Protein AF-A0A7R9FCY6-F1 (afdb_monomer_lite)

InterPro domains:
  IPR052192 Ionotropic receptor [PTHR42643] (62-164)

Foldseek 3Di:
DPPDDDVVVVVVVVVDDDDDPPDQPLVVLVVVPDDDDFDWDDLPQTFTPVPPSYDLVSLLPDADDPDHPDDDDDDDDDDPPDPCPVVVVVVVVVCVVVSVSSVVVVVCCVVPNDPSRSSNCVVVVCVVPPPPPPPDDCVVCVVVVVVVVVVVVVVVVVVVVVVVVVVVVVVVVVVD

pLDDT: mean 78.03, std 14.12, range [41.66, 97.44]

Sequence (176 aa):
STPPQNPWHVRFSERFLLETPEDPRSRRVTRGDYAVAGKLFDAGIPYFLESETLSPKVLAGFRIMKECSGTYYTALGLRRLSPLTGPVNRALYRLIESGLIRHWSDDVIMRRGSKAALGLIEEKDTWQDSKDPEKLTLGHLEGSFLLLSIGLVVSALAFVFEACKRCCHLLSSRSI

Structure (mmCIF, N/CA/C/O backbone):
data_AF-A0A7R9FCY6-F1
#
_entry.id   AF-A0A7R9FCY6-F1
#
loop_
_atom_site.group_PDB
_atom_site.id
_atom_site.type_symbol
_atom_site.label_atom_id
_atom_site.label_alt_id
_atom_site.label_comp_id
_atom_site.label_asym_id
_atom_site.label_entity_id
_atom_site.label_seq_id
_atom_site.pdbx_PDB_ins_code
_atom_site.C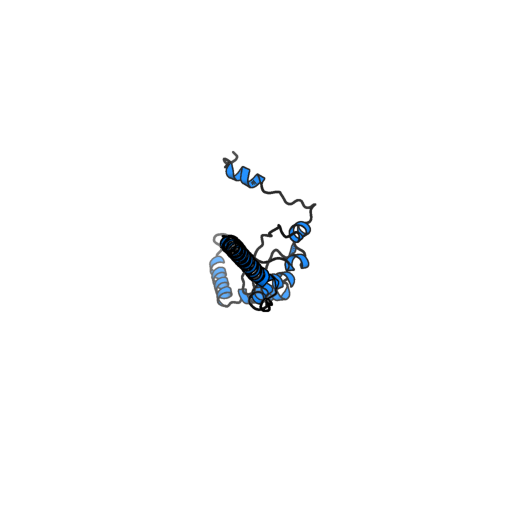artn_x
_atom_site.Cartn_y
_atom_site.Cartn_z
_atom_site.occupancy
_atom_site.B_iso_or_equiv
_atom_site.auth_seq_id
_atom_site.auth_comp_id
_atom_site.auth_asym_id
_atom_site.auth_atom_id
_atom_site.pdbx_PDB_model_num
ATOM 1 N N . SER A 1 1 ? 14.642 3.852 38.279 1.00 43.19 1 SER A N 1
ATOM 2 C CA . SER A 1 1 ? 15.648 3.062 37.545 1.00 43.19 1 SER A CA 1
ATOM 3 C C . SER A 1 1 ? 15.224 3.004 36.092 1.00 43.19 1 SER A C 1
ATOM 5 O O . SER A 1 1 ? 14.167 2.462 35.795 1.00 43.19 1 SER A O 1
ATOM 7 N N . THR A 1 2 ? 15.968 3.634 35.187 1.00 58.28 2 THR A N 1
ATOM 8 C CA . THR A 1 2 ? 15.770 3.420 33.748 1.00 58.28 2 THR A CA 1
ATOM 9 C C . THR A 1 2 ? 16.206 1.989 33.410 1.00 58.28 2 THR A C 1
ATOM 11 O O . THR A 1 2 ? 17.234 1.542 33.923 1.00 58.28 2 THR A O 1
ATOM 14 N N . PRO A 1 3 ? 15.421 1.226 32.629 1.00 62.12 3 PRO A N 1
ATOM 15 C CA . PRO A 1 3 ? 15.816 -0.119 32.229 1.00 62.12 3 PRO A CA 1
ATOM 16 C C . PRO A 1 3 ? 17.110 -0.061 31.398 1.00 62.12 3 PRO A C 1
ATOM 18 O O . PRO A 1 3 ? 17.337 0.938 30.709 1.00 62.12 3 PRO A O 1
ATOM 21 N N . PRO A 1 4 ? 17.966 -1.098 31.451 1.00 58.84 4 PRO A N 1
ATOM 22 C CA . PRO A 1 4 ? 19.209 -1.131 30.687 1.00 58.84 4 PRO A CA 1
ATOM 23 C C . PRO A 1 4 ? 18.906 -0.995 29.189 1.00 58.84 4 PRO A C 1
ATOM 25 O O . PRO A 1 4 ? 18.250 -1.849 28.590 1.00 58.84 4 PRO A O 1
ATOM 28 N N . GLN A 1 5 ? 19.353 0.111 28.591 1.00 73.19 5 GLN A N 1
ATOM 29 C CA . GLN A 1 5 ? 19.181 0.388 27.169 1.00 73.19 5 GLN A CA 1
ATOM 30 C C . GLN A 1 5 ? 20.188 -0.438 26.371 1.00 73.19 5 GLN A C 1
ATOM 32 O O . GLN A 1 5 ? 21.399 -0.289 26.518 1.00 73.19 5 GLN A O 1
ATOM 37 N N . ASN A 1 6 ? 19.681 -1.327 25.522 1.00 82.94 6 ASN A N 1
ATOM 38 C CA . ASN A 1 6 ? 20.515 -2.115 24.627 1.00 82.94 6 ASN A CA 1
ATOM 39 C C . ASN A 1 6 ? 21.206 -1.176 23.605 1.00 82.94 6 ASN A C 1
ATOM 41 O O . ASN A 1 6 ? 20.508 -0.446 22.892 1.00 82.94 6 ASN A O 1
ATOM 45 N N . PRO A 1 7 ? 22.550 -1.197 23.490 1.00 86.12 7 PRO A N 1
ATOM 46 C CA . PRO A 1 7 ? 23.314 -0.270 22.647 1.00 86.12 7 PRO A CA 1
ATOM 47 C C . PRO A 1 7 ? 22.951 -0.347 21.156 1.00 86.12 7 PRO A C 1
ATOM 49 O O . PRO A 1 7 ? 23.115 0.632 20.427 1.00 86.12 7 PRO A O 1
ATOM 52 N N . TRP A 1 8 ? 22.403 -1.475 20.696 1.00 82.75 8 TRP A N 1
ATOM 53 C CA . TRP A 1 8 ? 21.906 -1.620 19.327 1.00 82.75 8 TRP A CA 1
ATOM 54 C C . TRP A 1 8 ? 20.645 -0.799 19.058 1.00 82.75 8 TRP A C 1
ATOM 56 O O . TRP A 1 8 ? 20.515 -0.228 17.977 1.00 82.75 8 TRP A O 1
ATOM 66 N N . HIS A 1 9 ? 19.741 -0.686 20.035 1.00 82.69 9 HIS A N 1
ATOM 67 C CA . HIS A 1 9 ? 18.524 0.115 19.881 1.00 82.69 9 HIS A CA 1
ATOM 68 C C . HIS A 1 9 ? 18.843 1.607 19.825 1.00 82.69 9 HIS A C 1
ATOM 70 O O . HIS A 1 9 ? 18.218 2.326 19.052 1.00 82.69 9 HIS A O 1
ATOM 76 N N . VAL A 1 10 ? 19.852 2.052 20.580 1.00 83.62 10 VAL A N 1
ATOM 77 C CA . VAL A 1 10 ? 20.310 3.447 20.565 1.00 83.62 10 VAL A CA 1
ATOM 78 C C . VAL A 1 10 ? 20.867 3.804 19.183 1.00 83.62 10 VAL A C 1
ATOM 80 O O . VAL A 1 10 ? 20.329 4.694 18.527 1.00 83.62 10 VAL A O 1
ATOM 83 N N . ARG A 1 11 ? 21.825 3.021 18.659 1.00 85.69 11 ARG A N 1
ATOM 84 C CA . ARG A 1 11 ? 22.382 3.230 17.304 1.00 85.69 11 ARG A CA 1
ATOM 85 C C . ARG A 1 11 ? 21.343 3.139 16.189 1.00 85.69 11 ARG A C 1
ATOM 87 O O . ARG A 1 11 ? 21.483 3.788 15.157 1.00 85.69 11 ARG A O 1
ATOM 94 N N . PHE A 1 12 ? 20.336 2.283 16.350 1.00 83.12 12 PHE A N 1
ATOM 95 C CA . PHE A 1 12 ? 19.244 2.184 15.388 1.00 83.12 12 PHE A CA 1
ATOM 96 C C . PHE A 1 12 ? 18.357 3.430 15.441 1.00 83.12 12 PHE A C 1
ATOM 98 O O . PHE A 1 12 ? 18.051 3.989 14.394 1.00 83.12 12 PHE A O 1
ATOM 105 N N . SER A 1 13 ? 18.006 3.901 16.643 1.00 82.00 13 SER A N 1
ATOM 106 C CA . SER A 1 13 ? 17.159 5.084 16.837 1.00 82.00 13 SER A CA 1
ATOM 107 C C . SER A 1 13 ? 17.781 6.376 16.300 1.00 82.00 13 SER A C 1
ATOM 109 O O . SER A 1 13 ? 17.062 7.200 15.750 1.00 82.00 13 SER A O 1
ATOM 111 N N . GLU A 1 14 ? 19.110 6.508 16.346 1.00 85.25 14 GLU A N 1
ATOM 112 C CA . GLU A 1 14 ? 19.850 7.656 15.794 1.00 85.25 14 GLU A CA 1
ATOM 113 C C . GLU A 1 14 ? 19.691 7.820 14.273 1.00 85.25 14 GLU A C 1
ATOM 115 O O . GLU A 1 14 ? 19.938 8.897 13.737 1.00 85.25 14 GLU A O 1
ATOM 120 N N . ARG A 1 15 ? 19.260 6.771 13.558 1.00 83.06 15 ARG A N 1
ATOM 121 C CA . ARG A 1 15 ? 19.000 6.833 12.109 1.00 83.06 15 ARG A CA 1
ATOM 122 C C . ARG A 1 15 ? 17.638 7.433 11.766 1.00 83.06 15 ARG A C 1
ATOM 124 O O . ARG A 1 15 ? 17.393 7.728 10.599 1.00 83.06 15 ARG A O 1
ATOM 131 N N . PHE A 1 16 ? 16.747 7.578 12.746 1.00 80.31 16 PHE A N 1
ATOM 132 C CA . PHE A 1 16 ? 15.402 8.097 12.535 1.00 80.31 16 PHE A CA 1
ATOM 133 C C . PHE A 1 16 ? 15.367 9.583 12.860 1.00 80.31 16 PHE A C 1
ATOM 135 O O . PHE A 1 16 ? 15.641 10.002 13.981 1.00 80.31 16 PHE A O 1
ATOM 142 N N . LEU A 1 17 ? 14.992 10.381 11.866 1.00 75.81 17 LEU A N 1
ATOM 143 C CA . LEU A 1 17 ? 14.719 11.797 12.056 1.00 75.81 17 LEU A CA 1
ATOM 144 C C . LEU A 1 17 ? 13.242 11.964 12.405 1.00 75.81 17 LEU A C 1
ATOM 146 O O . LEU A 1 17 ? 12.370 11.445 11.705 1.00 75.81 17 LEU A O 1
ATOM 150 N N . LEU A 1 18 ? 12.966 12.681 13.494 1.00 73.69 18 LEU A N 1
ATOM 151 C CA . LEU A 1 18 ? 11.608 13.093 13.832 1.00 73.69 18 LEU A CA 1
ATOM 152 C C . LEU A 1 18 ? 11.093 14.029 12.741 1.00 73.69 18 LEU A C 1
ATOM 154 O O . LEU A 1 18 ? 11.764 14.986 12.354 1.00 73.69 18 LEU A O 1
ATOM 158 N N . GLU A 1 19 ? 9.900 13.733 12.241 1.00 68.62 19 GLU A N 1
ATOM 159 C CA . GLU A 1 19 ? 9.269 14.535 11.205 1.00 68.62 19 GLU A CA 1
ATOM 160 C C . GLU A 1 19 ? 8.864 15.893 11.794 1.00 68.62 19 GLU A C 1
ATOM 162 O O . GLU A 1 19 ? 8.009 15.974 12.677 1.00 68.62 19 GLU A O 1
ATOM 167 N N . THR A 1 20 ? 9.518 16.965 11.342 1.00 68.94 20 THR A N 1
ATOM 168 C CA . THR A 1 20 ? 9.186 18.329 11.752 1.00 68.94 20 THR A CA 1
ATOM 169 C C . THR A 1 20 ? 7.986 18.846 10.953 1.00 68.94 20 THR A C 1
ATOM 171 O O . THR A 1 20 ? 7.877 18.573 9.755 1.00 68.94 20 THR A O 1
ATOM 174 N N . PRO A 1 21 ? 7.086 19.628 11.576 1.00 65.94 21 PRO A N 1
ATOM 175 C CA . PRO A 1 21 ? 5.917 20.191 10.896 1.00 65.94 21 PRO A CA 1
ATOM 176 C C . PRO A 1 21 ? 6.269 21.236 9.820 1.00 65.94 21 PRO A C 1
ATOM 178 O O . PRO A 1 21 ? 5.398 21.636 9.053 1.00 65.94 21 PRO A O 1
ATOM 181 N N . GLU A 1 22 ? 7.526 21.684 9.761 1.00 56.50 22 GLU A N 1
ATOM 182 C CA . GLU A 1 22 ? 7.990 22.774 8.895 1.00 56.50 22 GLU A CA 1
ATOM 183 C C . GLU A 1 22 ? 8.331 22.335 7.458 1.00 56.50 22 GLU A C 1
ATOM 185 O O . GLU A 1 22 ? 8.246 23.156 6.544 1.00 56.50 22 GLU A O 1
ATOM 190 N N . ASP A 1 23 ? 8.668 21.058 7.221 1.00 61.22 23 ASP A N 1
ATOM 191 C CA . ASP A 1 23 ? 8.900 20.534 5.865 1.00 61.22 23 ASP A CA 1
ATOM 192 C C . ASP A 1 23 ? 7.725 19.645 5.425 1.00 61.22 23 ASP A C 1
ATOM 194 O O . ASP A 1 23 ? 7.516 18.568 6.001 1.00 61.22 23 ASP A O 1
ATOM 198 N N . PRO A 1 24 ? 6.936 20.057 4.414 1.00 69.25 24 PRO A N 1
ATOM 199 C CA . PRO A 1 24 ? 5.752 19.317 4.019 1.00 69.25 24 PRO A CA 1
ATOM 200 C C . PRO A 1 24 ? 6.138 17.937 3.475 1.00 69.25 24 PRO A C 1
ATOM 202 O O . PRO A 1 24 ? 6.725 17.808 2.399 1.00 69.25 24 PRO A O 1
ATOM 205 N N . ARG A 1 25 ? 5.718 16.890 4.196 1.00 72.38 25 ARG A N 1
ATOM 206 C CA . ARG A 1 25 ? 5.833 15.461 3.840 1.00 72.38 25 ARG A CA 1
ATOM 207 C C . ARG A 1 25 ? 5.524 15.174 2.366 1.00 72.38 25 ARG A C 1
ATOM 209 O O . ARG A 1 25 ? 6.181 14.344 1.742 1.00 72.38 25 ARG A O 1
ATOM 216 N N . SER A 1 26 ? 4.584 15.914 1.777 1.00 68.75 26 SER A N 1
ATOM 217 C CA . SER A 1 26 ? 4.222 15.834 0.358 1.00 68.75 26 SER A CA 1
ATOM 218 C C . SER A 1 26 ? 5.390 16.084 -0.606 1.00 68.75 26 SER A C 1
ATOM 220 O O . SER A 1 26 ? 5.463 15.417 -1.638 1.00 68.75 26 SER A O 1
ATOM 222 N N . ARG A 1 27 ? 6.339 16.976 -0.290 1.00 72.94 27 ARG A N 1
ATOM 223 C CA . ARG A 1 27 ? 7.511 17.244 -1.145 1.00 72.94 27 ARG A CA 1
ATOM 224 C C . ARG A 1 27 ? 8.472 16.060 -1.195 1.00 72.94 27 ARG A C 1
ATOM 226 O O . ARG A 1 27 ? 8.923 15.698 -2.277 1.00 72.94 27 ARG A O 1
ATOM 233 N N . ARG A 1 28 ? 8.749 15.435 -0.047 1.00 74.44 28 ARG A N 1
ATOM 234 C CA . ARG A 1 28 ? 9.628 14.255 0.037 1.00 74.44 28 ARG A CA 1
ATOM 235 C C . ARG A 1 28 ? 9.017 13.048 -0.655 1.00 74.44 28 ARG A C 1
ATOM 237 O O . ARG A 1 28 ? 9.696 12.364 -1.408 1.00 74.44 28 ARG A O 1
ATOM 244 N N . VAL A 1 29 ? 7.718 12.855 -0.459 1.00 75.06 29 VAL A N 1
ATOM 245 C CA . VAL A 1 29 ? 6.947 11.821 -1.146 1.00 75.06 29 VAL A CA 1
ATOM 246 C C . VAL A 1 29 ? 7.017 11.974 -2.666 1.00 75.06 29 VAL A C 1
ATOM 248 O O . VAL A 1 29 ? 7.284 11.005 -3.367 1.00 75.06 29 VAL A O 1
ATOM 251 N N . THR A 1 30 ? 6.842 13.195 -3.176 1.00 72.94 30 THR A N 1
ATOM 252 C CA . THR A 1 30 ? 6.871 13.456 -4.628 1.00 72.94 30 THR A CA 1
ATOM 253 C C . THR A 1 30 ? 8.251 13.176 -5.241 1.00 72.94 30 THR A C 1
ATOM 255 O O . THR A 1 30 ? 8.357 12.943 -6.440 1.00 72.94 30 THR A O 1
ATOM 258 N N . ARG A 1 31 ? 9.316 13.163 -4.429 1.00 77.12 31 ARG A N 1
ATOM 259 C CA . ARG A 1 31 ? 10.684 12.869 -4.876 1.00 77.12 31 ARG A CA 1
ATOM 260 C C . ARG A 1 31 ? 10.916 11.389 -5.209 1.00 77.12 31 ARG A C 1
ATOM 262 O O . ARG A 1 31 ? 11.901 11.090 -5.866 1.00 77.12 31 ARG A O 1
ATOM 269 N N . GLY A 1 32 ? 10.036 10.484 -4.773 1.00 71.75 32 GLY A N 1
ATOM 270 C CA . GLY A 1 32 ? 10.118 9.043 -5.055 1.00 71.75 32 GLY A CA 1
ATOM 271 C C . GLY A 1 32 ? 10.941 8.222 -4.054 1.00 71.75 32 GLY A C 1
ATOM 272 O O . GLY A 1 32 ? 10.774 7.009 -3.990 1.00 71.75 32 GLY A O 1
ATOM 273 N N . ASP A 1 33 ? 11.741 8.866 -3.202 1.00 73.56 33 ASP A N 1
ATOM 274 C CA . ASP A 1 33 ? 12.611 8.194 -2.220 1.00 73.56 33 ASP A CA 1
ATOM 275 C C . ASP A 1 33 ? 11.939 7.986 -0.850 1.00 73.56 33 ASP A C 1
ATOM 277 O O . ASP A 1 33 ? 12.605 7.936 0.187 1.00 73.56 33 ASP A O 1
ATOM 281 N N . TYR A 1 34 ? 10.605 7.931 -0.803 1.00 77.31 34 TYR A N 1
ATOM 282 C CA . TYR A 1 34 ? 9.868 7.917 0.459 1.00 77.31 34 TYR A CA 1
ATOM 283 C C . TYR A 1 34 ? 8.714 6.918 0.441 1.00 77.31 34 TYR A C 1
ATOM 285 O O . TYR A 1 34 ? 7.843 6.959 -0.426 1.00 77.31 34 TYR A O 1
ATOM 293 N N . ALA A 1 35 ? 8.683 6.048 1.450 1.00 79.12 35 ALA A N 1
ATOM 294 C CA . ALA A 1 35 ? 7.587 5.121 1.687 1.00 79.12 35 ALA A CA 1
ATOM 295 C C . ALA A 1 35 ? 6.717 5.622 2.839 1.00 79.12 35 ALA A C 1
ATOM 297 O O . ALA A 1 35 ? 7.211 6.130 3.846 1.00 79.12 35 ALA A O 1
ATOM 298 N N . VAL A 1 36 ? 5.407 5.449 2.696 1.00 79.06 36 VAL A N 1
ATOM 299 C CA . VAL A 1 36 ? 4.434 5.787 3.730 1.00 79.06 36 VAL A CA 1
ATOM 300 C C . VAL A 1 36 ? 3.860 4.491 4.274 1.00 79.06 36 VAL A C 1
ATOM 302 O O . VAL A 1 36 ? 3.227 3.729 3.545 1.00 79.06 36 VAL A O 1
ATOM 305 N N . ALA A 1 37 ? 4.102 4.235 5.557 1.00 80.00 37 ALA A N 1
ATOM 306 C CA . ALA A 1 37 ? 3.363 3.206 6.268 1.00 80.00 37 ALA A CA 1
ATOM 307 C C . ALA A 1 37 ? 1.914 3.666 6.388 1.00 80.00 37 ALA A C 1
ATOM 309 O O . ALA A 1 37 ? 1.677 4.829 6.661 1.00 80.00 37 ALA A O 1
ATOM 310 N N . GLY A 1 38 ? 0.963 2.765 6.199 1.00 80.75 38 GLY A N 1
ATOM 311 C CA . GLY A 1 38 ? -0.427 3.050 6.502 1.00 80.75 38 GLY A CA 1
ATOM 312 C C . GLY A 1 38 ? -1.214 1.771 6.671 1.00 80.75 38 GLY A C 1
ATOM 313 O O . GLY A 1 38 ? -0.694 0.666 6.499 1.00 80.75 38 GLY A O 1
ATOM 314 N N . LYS A 1 39 ? -2.471 1.926 7.069 1.00 82.94 39 LYS A N 1
ATOM 315 C CA . LYS A 1 39 ? -3.335 0.795 7.394 1.00 82.94 39 LYS A CA 1
ATOM 316 C C . LYS A 1 39 ? -4.238 0.486 6.218 1.00 82.94 39 LYS A C 1
ATOM 318 O O . LYS A 1 39 ? -4.959 1.362 5.738 1.00 82.94 39 LYS A O 1
ATOM 323 N N . LEU A 1 40 ? -4.197 -0.771 5.802 1.00 81.25 40 LEU A N 1
ATOM 324 C CA . LEU A 1 40 ? -5.146 -1.328 4.861 1.00 81.25 40 LEU A CA 1
ATOM 325 C C . LEU A 1 40 ? -6.311 -1.925 5.644 1.00 81.25 40 LEU A C 1
ATOM 327 O O . LEU A 1 40 ? -6.103 -2.717 6.564 1.00 81.25 40 LEU A O 1
ATOM 331 N N . PHE A 1 41 ? -7.524 -1.530 5.290 1.00 80.31 41 PHE A N 1
ATOM 332 C CA . PHE A 1 41 ? -8.734 -2.147 5.799 1.00 80.31 41 PHE A CA 1
ATOM 333 C C . PHE A 1 41 ? -9.185 -3.230 4.823 1.00 80.31 41 PHE A C 1
ATOM 335 O O . PHE A 1 41 ? -9.519 -2.919 3.684 1.00 80.31 41 PHE A O 1
ATOM 342 N N . ASP A 1 42 ? -9.146 -4.486 5.263 1.00 73.81 42 ASP A N 1
ATOM 343 C CA . ASP A 1 42 ? -9.494 -5.660 4.461 1.00 73.81 42 ASP A CA 1
ATOM 344 C C . ASP A 1 42 ? -10.895 -6.152 4.842 1.00 73.81 42 ASP A C 1
A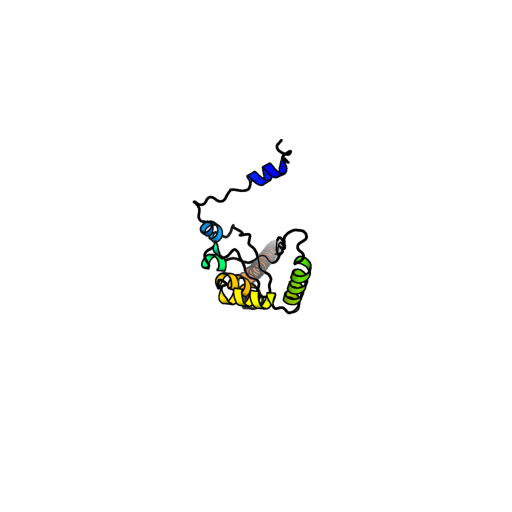TOM 346 O O . ASP A 1 42 ? -11.064 -6.970 5.747 1.00 73.81 42 ASP A O 1
ATOM 350 N N . ALA A 1 43 ? -11.921 -5.572 4.220 1.00 65.12 43 ALA A N 1
ATOM 351 C CA . ALA A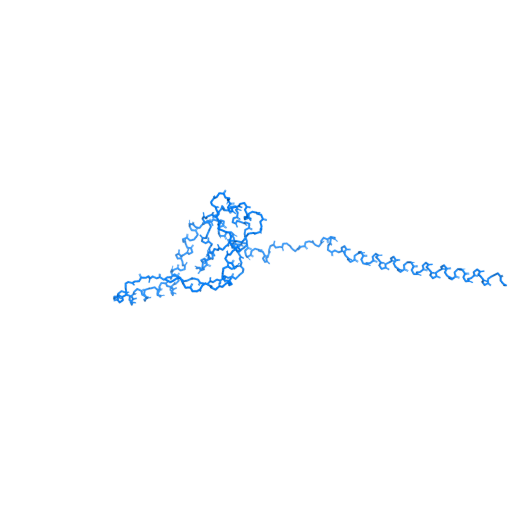 1 43 ? -13.316 -5.891 4.520 1.00 65.12 43 ALA A CA 1
ATOM 352 C C . ALA A 1 43 ? -14.170 -6.087 3.264 1.00 65.12 43 ALA A C 1
ATOM 354 O O . ALA A 1 43 ? -15.364 -5.812 3.284 1.00 65.12 43 ALA A O 1
ATOM 355 N N . GLY A 1 44 ? -13.555 -6.593 2.193 1.00 67.00 44 GLY A N 1
ATOM 356 C CA . GLY A 1 44 ? -14.180 -6.777 0.887 1.00 67.00 44 GLY A CA 1
ATOM 357 C C . GLY A 1 44 ? -13.465 -5.945 -0.161 1.00 67.00 44 GLY A C 1
ATOM 358 O O . GLY A 1 44 ? -12.689 -6.490 -0.944 1.00 67.00 44 GLY A O 1
ATOM 359 N N . ILE A 1 45 ? -13.690 -4.635 -0.130 1.00 68.06 45 ILE A N 1
ATOM 360 C CA . ILE A 1 45 ? -12.904 -3.676 -0.902 1.00 68.06 45 ILE A CA 1
ATOM 361 C C . ILE A 1 45 ? -11.745 -3.219 -0.014 1.00 68.06 45 ILE A C 1
ATOM 363 O O . ILE A 1 45 ? -11.989 -2.575 1.012 1.00 68.06 45 ILE A O 1
ATOM 367 N N . PRO A 1 46 ? -10.488 -3.551 -0.353 1.00 71.94 46 PRO A N 1
ATOM 368 C CA . PRO A 1 46 ? -9.352 -3.000 0.371 1.00 71.94 46 PRO A CA 1
ATOM 369 C C . PRO A 1 46 ? -9.449 -1.462 0.362 1.00 71.94 46 PRO A C 1
ATOM 371 O O . PRO A 1 46 ? -9.844 -0.862 -0.634 1.00 71.94 46 PRO A O 1
ATOM 374 N N . TYR A 1 47 ? -9.143 -0.807 1.480 1.00 75.44 47 TYR A N 1
ATOM 375 C CA . TYR A 1 47 ? -9.178 0.658 1.569 1.00 75.44 47 TYR A CA 1
ATOM 376 C C . TYR A 1 47 ? -8.032 1.189 2.424 1.00 75.44 47 TYR A C 1
ATOM 378 O O . TYR A 1 47 ? -7.761 0.673 3.511 1.00 75.44 47 TYR A O 1
ATOM 386 N N . PHE A 1 48 ? -7.350 2.229 1.943 1.00 77.81 48 PHE A N 1
ATOM 387 C CA . PHE A 1 48 ? -6.214 2.824 2.641 1.00 77.81 48 PHE A CA 1
ATOM 388 C C . PHE A 1 48 ? -6.664 3.937 3.597 1.00 77.81 48 PHE A C 1
ATOM 390 O O . PHE A 1 48 ? -7.095 5.010 3.175 1.00 77.81 48 PHE A O 1
ATOM 397 N N . LEU A 1 49 ? -6.533 3.694 4.902 1.00 74.25 49 LEU A N 1
ATOM 398 C CA . LEU A 1 49 ? -7.050 4.581 5.951 1.00 74.25 49 LEU A CA 1
ATOM 399 C C . LEU A 1 49 ? -6.191 5.835 6.182 1.00 74.25 49 LEU A C 1
ATOM 401 O O . LEU A 1 49 ? -6.696 6.832 6.682 1.00 74.25 49 LEU A O 1
ATOM 405 N N . GLU A 1 50 ? -4.910 5.831 5.802 1.00 67.88 50 GLU A N 1
ATOM 406 C CA . GLU A 1 50 ? -4.018 6.993 5.995 1.00 67.88 50 GLU A CA 1
ATOM 407 C C . GLU A 1 50 ? -4.167 8.093 4.926 1.00 67.88 50 GLU A C 1
ATOM 409 O O . GLU A 1 50 ? -3.449 9.096 4.945 1.00 67.88 50 GLU A O 1
ATOM 414 N N . SER A 1 51 ? -5.142 7.950 4.021 1.00 59.31 51 SER A N 1
ATOM 415 C CA . SER A 1 51 ? -5.394 8.889 2.924 1.00 59.31 51 SER A CA 1
ATOM 416 C C . SER A 1 51 ? -5.707 10.322 3.373 1.00 59.31 51 SER A C 1
ATOM 418 O O . SER A 1 51 ? -5.602 11.227 2.553 1.00 59.31 51 SER A O 1
ATOM 420 N N . GLU A 1 52 ? -6.115 10.558 4.621 1.00 56.53 52 GLU A N 1
ATOM 421 C CA . GLU A 1 52 ? -6.563 11.886 5.069 1.00 56.53 52 GLU A CA 1
ATOM 422 C C . GLU A 1 52 ? -5.411 12.880 5.284 1.00 56.53 52 GLU A C 1
ATOM 424 O O . GLU A 1 52 ? -5.609 14.089 5.189 1.00 56.53 52 GLU A O 1
ATOM 429 N N . THR A 1 53 ? -4.191 12.389 5.528 1.00 63.75 53 THR A N 1
ATOM 430 C CA . THR A 1 53 ? -3.017 13.248 5.787 1.00 63.75 53 THR A CA 1
ATOM 431 C C . THR A 1 53 ? -2.231 13.611 4.527 1.00 63.75 53 THR A C 1
ATOM 433 O O . THR A 1 53 ? -1.375 14.497 4.557 1.00 63.75 53 THR A O 1
ATOM 436 N N . LEU A 1 54 ? -2.519 12.950 3.403 1.00 69.88 54 LEU A N 1
ATOM 437 C CA . LEU A 1 54 ? -1.835 13.148 2.130 1.00 69.88 54 LEU A CA 1
ATOM 438 C C . LEU A 1 54 ? -2.820 13.638 1.073 1.00 69.88 54 LEU A C 1
ATOM 440 O O . LEU A 1 54 ? -3.957 13.186 0.989 1.00 69.88 54 LEU A O 1
ATOM 444 N N . SER A 1 55 ? -2.373 14.568 0.229 1.00 72.25 55 SER A N 1
ATOM 445 C CA . SER A 1 55 ? -3.216 15.069 -0.855 1.00 72.25 55 SER A CA 1
ATOM 446 C C . SER A 1 55 ? -3.605 13.923 -1.809 1.00 72.25 55 SER A C 1
ATOM 448 O O . SER A 1 55 ? -2.726 13.148 -2.200 1.00 72.25 55 SER A O 1
ATOM 450 N N . PRO A 1 56 ? -4.869 13.851 -2.270 1.00 70.12 56 PRO A N 1
ATOM 451 C CA . PRO A 1 56 ? -5.350 12.832 -3.210 1.00 70.12 56 PRO A CA 1
ATOM 452 C C . PRO A 1 56 ? -4.482 12.670 -4.465 1.00 70.12 56 PRO A C 1
ATOM 454 O O . PRO A 1 56 ? -4.312 11.566 -4.971 1.00 70.12 56 PRO A O 1
ATOM 457 N N . LYS A 1 57 ? -3.892 13.770 -4.950 1.00 72.00 57 LYS A N 1
ATOM 458 C CA . LYS A 1 57 ? -3.010 13.770 -6.129 1.00 72.00 57 LYS A CA 1
ATOM 459 C C . LYS A 1 57 ? -1.696 13.034 -5.889 1.00 72.00 57 LYS A C 1
ATOM 461 O O . LYS A 1 57 ? -1.157 12.432 -6.804 1.00 72.00 57 LYS A O 1
ATOM 466 N N . VAL A 1 58 ? -1.182 13.117 -4.665 1.00 73.88 58 VAL A N 1
ATOM 467 C CA . VAL A 1 58 ? 0.064 12.458 -4.274 1.00 73.88 58 VAL A CA 1
ATOM 468 C C . VAL A 1 58 ? -0.200 10.973 -4.044 1.00 73.88 58 VAL A C 1
ATOM 470 O O . VAL A 1 58 ? 0.610 10.147 -4.444 1.00 73.88 58 VAL A O 1
ATOM 473 N N . LEU A 1 59 ? -1.365 10.637 -3.477 1.00 73.50 59 LEU A N 1
ATOM 474 C CA . LEU A 1 59 ? -1.808 9.256 -3.291 1.00 73.50 59 LEU A CA 1
ATOM 475 C C . LEU A 1 59 ? -1.873 8.488 -4.610 1.00 73.50 59 LEU A C 1
ATOM 477 O O . LEU A 1 59 ? -1.371 7.380 -4.651 1.00 73.50 59 LEU A O 1
ATOM 481 N N . ALA A 1 60 ? -2.369 9.088 -5.693 1.00 71.12 60 ALA A N 1
ATOM 482 C CA . ALA A 1 60 ? -2.424 8.428 -7.001 1.00 71.12 60 ALA A CA 1
ATOM 483 C C . ALA A 1 60 ? -1.055 7.955 -7.542 1.00 71.12 60 ALA A C 1
ATOM 485 O O . ALA A 1 60 ? -1.013 7.055 -8.366 1.00 71.12 60 ALA A O 1
ATOM 486 N N . GLY A 1 61 ? 0.061 8.539 -7.091 1.00 72.19 61 GLY A N 1
ATOM 487 C CA . GLY A 1 61 ? 1.408 8.123 -7.501 1.00 72.19 61 GLY A CA 1
ATOM 488 C C . GLY A 1 61 ? 2.016 7.004 -6.652 1.00 72.19 61 GLY A C 1
ATOM 489 O O . GLY A 1 61 ? 3.139 6.578 -6.922 1.00 72.19 61 GLY A O 1
ATOM 490 N N . PHE A 1 62 ? 1.332 6.549 -5.600 1.00 75.50 62 PHE A N 1
ATOM 491 C CA . PHE A 1 62 ? 1.840 5.480 -4.751 1.00 75.50 62 PHE A CA 1
ATOM 492 C C . PHE A 1 62 ? 1.430 4.108 -5.254 1.00 75.50 62 PHE A C 1
ATOM 494 O O . PHE A 1 62 ? 0.339 3.890 -5.766 1.00 75.50 62 PHE A O 1
ATOM 501 N N . ARG A 1 63 ? 2.295 3.137 -4.975 1.00 76.44 63 ARG A N 1
ATOM 502 C CA . ARG A 1 63 ? 1.988 1.724 -5.125 1.00 76.44 63 ARG A CA 1
ATOM 503 C C . ARG A 1 63 ? 1.895 1.075 -3.755 1.00 76.44 63 ARG A C 1
ATOM 505 O O . ARG A 1 63 ? 2.839 1.146 -2.968 1.00 76.44 63 ARG A O 1
ATOM 512 N N . ILE A 1 64 ? 0.785 0.391 -3.493 1.00 78.19 64 ILE A N 1
ATOM 513 C CA . ILE A 1 64 ? 0.631 -0.398 -2.270 1.00 78.19 64 ILE A CA 1
ATOM 514 C C . ILE A 1 64 ? 1.566 -1.612 -2.338 1.00 78.19 64 ILE A C 1
ATOM 516 O O . ILE A 1 64 ? 1.659 -2.306 -3.357 1.00 78.19 64 ILE A O 1
ATOM 520 N N . MET A 1 65 ? 2.273 -1.867 -1.240 1.00 77.62 65 MET A N 1
ATOM 521 C CA . MET A 1 65 ? 3.128 -3.042 -1.096 1.00 77.62 65 MET A CA 1
ATOM 522 C C . MET A 1 65 ? 2.301 -4.332 -1.218 1.00 77.62 65 MET A C 1
ATOM 524 O O . MET A 1 65 ? 1.158 -4.392 -0.770 1.00 77.62 65 MET A O 1
ATOM 528 N N . LYS A 1 66 ? 2.864 -5.379 -1.837 1.00 74.81 66 LYS A N 1
ATOM 529 C CA . LYS A 1 66 ? 2.138 -6.647 -2.049 1.00 74.81 66 LYS A CA 1
ATOM 530 C C . LYS A 1 66 ? 1.750 -7.334 -0.740 1.00 74.81 66 LYS A C 1
ATOM 532 O O . LYS A 1 66 ? 0.699 -7.964 -0.684 1.00 74.81 66 LYS A O 1
ATOM 537 N N . GLU A 1 67 ? 2.599 -7.204 0.271 1.00 79.06 67 GLU A N 1
ATOM 538 C CA . GLU A 1 67 ? 2.454 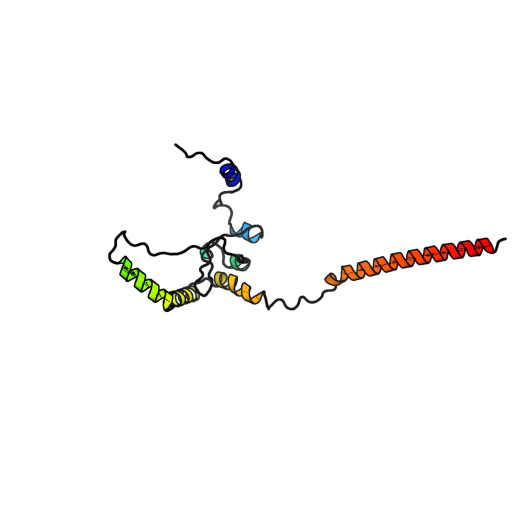-7.852 1.568 1.00 79.06 67 GLU A CA 1
ATOM 539 C C . GLU A 1 67 ? 2.232 -6.804 2.658 1.00 79.06 67 GLU A C 1
ATOM 541 O O . GLU A 1 67 ? 2.825 -5.723 2.633 1.00 79.06 67 GLU A O 1
ATOM 546 N N . CYS A 1 68 ? 1.366 -7.117 3.621 1.00 81.62 68 CYS A N 1
ATOM 547 C CA . CYS A 1 68 ? 1.184 -6.283 4.803 1.00 81.62 68 CYS A CA 1
ATOM 548 C C . CYS A 1 68 ? 2.302 -6.579 5.807 1.00 81.62 68 CYS A C 1
ATOM 550 O O . CYS A 1 68 ? 2.551 -7.735 6.132 1.00 81.62 68 CYS A O 1
ATOM 552 N N . SER A 1 69 ? 2.932 -5.532 6.345 1.00 84.62 69 SER A N 1
ATOM 553 C CA . SER A 1 69 ? 3.966 -5.668 7.387 1.00 84.62 69 SER A CA 1
ATOM 554 C C . SER A 1 69 ? 3.419 -6.295 8.682 1.00 84.62 69 SER A C 1
ATOM 556 O O . SER A 1 69 ? 4.140 -6.968 9.416 1.00 84.62 69 SER A O 1
ATOM 558 N N . GLY A 1 70 ? 2.121 -6.124 8.951 1.00 83.00 70 GLY A N 1
ATOM 559 C CA . GLY A 1 70 ? 1.444 -6.770 10.068 1.00 83.00 70 GLY A CA 1
ATOM 560 C C . GLY A 1 70 ? -0.073 -6.688 9.956 1.00 83.00 70 GLY A C 1
ATOM 561 O O . GLY A 1 70 ? -0.616 -5.791 9.307 1.00 83.00 70 GLY A O 1
ATOM 562 N N . THR A 1 71 ? -0.750 -7.631 10.606 1.00 85.06 71 THR A N 1
ATOM 563 C CA . THR A 1 71 ? -2.212 -7.670 10.701 1.00 85.06 71 THR A CA 1
ATOM 564 C C . THR A 1 71 ? -2.648 -7.094 12.039 1.00 85.06 71 THR A C 1
ATOM 566 O O . THR A 1 71 ? -2.155 -7.493 13.094 1.00 85.06 71 THR A O 1
ATOM 569 N N . TYR A 1 72 ? -3.603 -6.171 11.995 1.00 84.94 72 TYR A N 1
ATOM 570 C CA . TYR A 1 72 ? -4.200 -5.574 13.182 1.00 84.94 72 TYR A CA 1
ATOM 571 C C . TYR A 1 72 ? -5.678 -5.938 13.239 1.00 84.94 72 TYR A C 1
ATOM 573 O O . TYR A 1 72 ? -6.369 -5.886 12.225 1.00 84.94 72 TYR A O 1
ATOM 581 N N . TYR A 1 73 ? -6.162 -6.269 14.433 1.00 85.69 73 TYR A N 1
ATOM 582 C CA . TYR A 1 73 ? -7.560 -6.617 14.662 1.00 85.69 73 TYR A CA 1
ATOM 583 C C . TYR A 1 73 ? -8.240 -5.544 15.504 1.00 85.69 73 TYR A C 1
ATOM 585 O O . TYR A 1 73 ? -7.665 -5.028 16.465 1.00 85.69 73 TYR A O 1
ATOM 593 N N . THR A 1 74 ? -9.484 -5.226 15.161 1.00 85.31 74 THR A N 1
ATOM 594 C CA . THR A 1 74 ? -10.343 -4.363 15.971 1.00 85.31 74 THR A CA 1
ATOM 595 C C . THR A 1 74 ? -11.237 -5.230 16.848 1.00 85.31 74 THR A C 1
ATOM 597 O O . THR A 1 74 ? -11.852 -6.179 16.368 1.00 85.31 74 THR A O 1
ATOM 600 N N . ALA A 1 75 ? -11.316 -4.901 18.136 1.00 89.25 75 ALA A N 1
ATOM 601 C CA . ALA A 1 75 ? -12.140 -5.614 19.104 1.00 89.25 75 ALA A CA 1
ATOM 602 C C . ALA A 1 75 ? -13.002 -4.638 19.911 1.00 89.25 75 ALA A C 1
ATOM 604 O O . ALA A 1 75 ? -12.615 -3.493 20.149 1.00 89.25 75 ALA A O 1
ATOM 605 N N . LEU A 1 76 ? -14.164 -5.111 20.361 1.00 90.75 76 LEU A N 1
ATOM 606 C CA . LEU A 1 76 ? -15.032 -4.368 21.269 1.00 90.75 76 LEU A CA 1
ATOM 607 C C . LEU A 1 76 ? -14.619 -4.642 22.718 1.00 90.75 76 LEU A C 1
ATOM 609 O O . LEU A 1 76 ? -14.683 -5.774 23.195 1.00 90.75 76 LEU A O 1
ATOM 613 N N . GLY A 1 77 ? -14.200 -3.591 23.422 1.00 92.19 77 GLY A N 1
ATOM 614 C CA . GLY A 1 77 ? -13.852 -3.659 24.838 1.00 92.19 77 GLY A CA 1
ATOM 615 C C . GLY A 1 77 ? -15.089 -3.542 25.727 1.00 92.19 77 GLY A C 1
ATOM 616 O O . GLY A 1 77 ? -15.758 -2.512 25.731 1.00 92.19 77 GLY A O 1
ATOM 617 N N . LEU A 1 78 ? -15.373 -4.578 26.516 1.00 92.94 78 LEU A N 1
ATOM 618 C CA . LEU A 1 78 ? -16.409 -4.566 27.554 1.00 92.94 78 LEU A CA 1
ATOM 619 C C . LEU A 1 78 ? -15.765 -4.570 28.943 1.00 92.94 78 LEU A C 1
ATOM 621 O O . LEU A 1 78 ? -14.644 -5.049 29.127 1.00 92.94 78 LEU A O 1
ATOM 625 N N . ARG A 1 79 ? -16.494 -4.070 29.951 1.00 94.12 79 ARG A N 1
ATOM 626 C CA . ARG A 1 79 ? -16.051 -4.149 31.350 1.00 94.12 79 ARG A CA 1
ATOM 627 C C . ARG A 1 79 ? -15.784 -5.611 31.725 1.00 94.12 79 ARG A C 1
ATOM 629 O O . ARG A 1 79 ? -16.565 -6.502 31.386 1.00 94.12 79 ARG A O 1
ATOM 636 N N . ARG A 1 80 ? -14.686 -5.849 32.449 1.00 87.81 80 ARG A N 1
ATOM 637 C CA . ARG A 1 80 ? -14.309 -7.186 32.929 1.00 87.81 80 ARG A CA 1
ATOM 638 C C . ARG A 1 80 ? -15.479 -7.814 33.698 1.00 87.81 80 ARG A C 1
ATOM 640 O O . ARG A 1 80 ? -16.059 -7.151 34.552 1.00 87.81 80 ARG A O 1
ATOM 647 N N . LEU A 1 81 ? -15.804 -9.072 33.375 1.00 90.12 81 LEU A N 1
ATOM 648 C CA . LEU A 1 81 ? -16.946 -9.829 33.922 1.00 90.12 81 LEU A CA 1
ATOM 649 C C . LEU A 1 81 ? -18.333 -9.220 33.629 1.00 90.12 81 LEU A C 1
ATOM 651 O O . LEU A 1 81 ? -19.290 -9.486 34.350 1.00 90.12 81 LEU A O 1
ATOM 655 N N . SER A 1 82 ? -18.472 -8.423 32.566 1.00 92.25 82 SER A N 1
ATOM 656 C CA . SER A 1 82 ? -19.792 -7.960 32.137 1.00 92.25 82 SER A CA 1
ATOM 657 C C . SER A 1 82 ? -20.683 -9.146 31.726 1.00 92.25 82 SER A C 1
ATOM 659 O O . SER A 1 82 ? -20.254 -9.967 30.907 1.00 92.25 82 SER A O 1
ATOM 661 N N . PRO A 1 83 ? -21.940 -9.223 32.204 1.00 93.12 83 PRO A N 1
ATOM 662 C CA . PRO A 1 83 ? -22.889 -10.249 31.766 1.00 93.12 83 PRO A CA 1
ATOM 663 C C . PRO A 1 83 ? -23.244 -10.117 30.273 1.00 93.12 83 PRO A C 1
ATOM 665 O O . PRO A 1 83 ? -23.748 -11.059 29.666 1.00 93.12 83 PRO A O 1
ATOM 668 N N . LEU A 1 84 ? -22.943 -8.967 29.659 1.00 93.31 84 LEU A N 1
ATOM 669 C CA . LEU A 1 84 ? -23.188 -8.688 28.243 1.00 93.31 84 LEU A CA 1
ATOM 670 C C . LEU A 1 84 ? -22.153 -9.324 27.310 1.00 93.31 84 LEU A C 1
ATOM 672 O O . LEU A 1 84 ? -22.430 -9.458 26.123 1.00 93.31 84 LEU A O 1
ATOM 676 N N . THR A 1 85 ? -20.993 -9.760 27.809 1.00 93.12 85 THR A N 1
ATOM 677 C CA . THR A 1 85 ? -19.922 -10.300 26.955 1.00 93.12 85 THR A CA 1
ATOM 678 C C . THR A 1 85 ? -20.382 -11.513 26.149 1.00 93.12 85 THR A C 1
ATOM 680 O O . THR A 1 85 ? -20.147 -11.573 24.947 1.00 93.12 85 THR A O 1
ATOM 683 N N . GLY A 1 86 ? -21.097 -12.456 26.771 1.00 93.31 86 GLY A N 1
ATOM 684 C CA . GLY A 1 86 ? -21.607 -13.646 26.079 1.00 93.31 86 GLY A CA 1
ATOM 685 C C . GLY A 1 86 ? -22.637 -13.323 24.984 1.00 93.31 86 GLY A C 1
ATOM 686 O O . GLY A 1 86 ? -22.474 -13.767 23.845 1.00 93.31 86 GLY A O 1
ATOM 687 N N . PRO A 1 87 ? -23.705 -12.563 25.295 1.00 94.88 87 PRO A N 1
ATOM 688 C CA . PRO A 1 87 ? -24.673 -12.106 24.299 1.00 94.88 87 PRO A CA 1
ATOM 689 C C . PRO A 1 87 ? -24.050 -11.291 23.158 1.00 94.88 87 PRO A C 1
ATOM 691 O O . PRO A 1 87 ? -24.321 -11.590 21.996 1.00 94.88 87 PRO A O 1
ATOM 694 N N . VAL A 1 88 ? -23.185 -10.318 23.467 1.00 94.94 88 VAL A N 1
ATOM 695 C CA . VAL A 1 88 ? -22.542 -9.456 22.460 1.00 94.94 88 VAL A CA 1
ATOM 696 C C . VAL A 1 88 ? -21.635 -10.266 21.543 1.00 94.94 88 VAL A C 1
ATOM 698 O O . VAL A 1 88 ? -21.706 -10.096 20.331 1.00 94.94 88 VAL A O 1
ATOM 701 N N . ASN A 1 89 ? -20.839 -11.191 22.084 1.00 94.56 89 ASN A N 1
ATOM 702 C CA . ASN A 1 89 ? -19.951 -12.014 21.266 1.00 94.56 89 ASN A CA 1
ATOM 703 C C . ASN A 1 89 ? -20.742 -12.898 20.285 1.00 94.56 89 ASN A C 1
ATOM 705 O O . ASN A 1 89 ? -20.420 -12.966 19.105 1.00 94.56 89 ASN A O 1
ATOM 709 N N . ARG A 1 90 ? -21.846 -13.511 20.741 1.00 95.88 90 ARG A N 1
ATOM 710 C CA . ARG A 1 90 ? -22.739 -14.289 19.862 1.00 95.88 90 ARG A CA 1
ATOM 711 C C . ARG A 1 90 ? -23.401 -13.433 18.787 1.00 95.88 90 ARG A C 1
ATOM 713 O O . ARG A 1 90 ? -23.523 -13.884 17.652 1.00 95.88 90 ARG A O 1
ATOM 720 N N . ALA A 1 91 ? -23.836 -12.223 19.131 1.00 95.38 91 ALA A N 1
ATOM 721 C CA . ALA A 1 91 ? -24.386 -11.291 18.153 1.00 95.38 91 ALA A CA 1
ATOM 722 C C . ALA A 1 91 ? -23.328 -10.901 17.111 1.00 95.38 91 ALA A C 1
ATOM 724 O O . ALA A 1 91 ? -23.610 -10.947 15.918 1.00 95.38 91 ALA A O 1
ATOM 725 N N . LEU A 1 92 ? -22.103 -10.601 17.549 1.00 94.00 92 LEU A N 1
ATOM 726 C CA . LEU A 1 92 ? -20.995 -10.247 16.668 1.00 94.00 92 LEU A CA 1
ATOM 727 C C . LEU A 1 92 ? -20.649 -11.387 15.704 1.00 94.00 92 LEU A C 1
ATOM 729 O O . LEU A 1 92 ? -20.540 -11.138 14.508 1.00 94.00 92 LEU A O 1
ATOM 733 N N . TYR A 1 93 ? -20.565 -12.632 16.185 1.00 94.88 93 TYR A N 1
ATOM 734 C CA . TYR A 1 93 ? -20.342 -13.784 15.307 1.00 94.88 93 TYR A CA 1
ATOM 735 C C . TYR A 1 93 ? -21.429 -13.916 14.245 1.00 94.88 93 TYR A C 1
ATOM 737 O O . TYR A 1 93 ? -21.104 -14.021 13.071 1.00 94.88 93 TYR A O 1
ATOM 745 N N . ARG A 1 94 ? -22.710 -13.794 14.613 1.00 96.00 94 ARG A N 1
ATOM 746 C CA . ARG A 1 94 ? -23.813 -13.838 13.637 1.00 96.00 94 ARG A CA 1
ATOM 747 C C . ARG A 1 94 ? -23.734 -12.710 12.608 1.00 96.00 94 ARG A C 1
ATOM 749 O O . ARG A 1 94 ? -24.048 -12.921 11.440 1.00 96.00 94 ARG A O 1
ATOM 756 N N . LEU A 1 95 ? -23.326 -11.511 13.020 1.00 94.12 95 LEU A N 1
ATOM 757 C CA . LEU A 1 95 ? -23.147 -10.368 12.119 1.00 94.12 95 LEU A CA 1
ATOM 758 C C . LEU A 1 95 ? -21.982 -10.576 11.141 1.00 94.12 95 LEU A C 1
ATOM 760 O O . LEU A 1 95 ? -22.067 -10.155 9.989 1.00 94.12 95 LEU A O 1
ATOM 764 N N . ILE A 1 96 ? -20.909 -11.229 11.591 1.00 91.81 96 ILE A N 1
ATOM 765 C CA . ILE A 1 96 ? -19.764 -11.590 10.747 1.00 91.81 96 ILE A CA 1
ATOM 766 C C . ILE A 1 96 ? -20.150 -12.723 9.788 1.00 91.81 96 ILE A C 1
ATOM 768 O O . ILE A 1 96 ? -19.961 -12.586 8.585 1.00 91.81 96 ILE A O 1
ATOM 772 N N . GLU A 1 97 ? -20.740 -13.806 10.298 1.00 93.62 97 GLU A N 1
ATOM 773 C CA . GLU A 1 97 ? -21.137 -14.992 9.524 1.00 93.62 97 GLU A CA 1
ATOM 774 C C . GLU A 1 97 ? -22.208 -14.680 8.474 1.00 93.62 97 GLU A C 1
ATOM 776 O O . GLU A 1 97 ? -22.172 -15.225 7.376 1.00 93.62 97 GLU A O 1
ATOM 781 N N . SER A 1 98 ? -23.135 -13.766 8.773 1.00 95.12 98 SER A N 1
ATOM 782 C CA . SER A 1 98 ? -24.119 -13.282 7.791 1.00 95.12 98 SER A CA 1
ATOM 783 C C . SER A 1 98 ? -23.522 -12.363 6.722 1.00 95.12 98 SER A C 1
ATOM 785 O O . SER A 1 98 ? -24.214 -12.009 5.771 1.00 95.12 98 SER A O 1
ATOM 787 N N . GLY A 1 99 ? -22.265 -11.936 6.874 1.00 91.19 99 GLY A N 1
ATOM 788 C CA . GLY A 1 99 ? -21.625 -10.968 5.989 1.00 91.19 99 GLY A CA 1
ATOM 789 C C . GLY A 1 99 ? -22.124 -9.532 6.169 1.00 91.19 99 GLY A C 1
ATOM 790 O O . GLY A 1 99 ? -21.732 -8.661 5.393 1.00 91.19 99 GLY A O 1
ATOM 791 N N . LEU A 1 100 ? -22.947 -9.241 7.186 1.00 92.69 100 LEU A N 1
ATOM 792 C CA . LEU A 1 100 ? -23.506 -7.900 7.377 1.00 92.69 100 LEU A CA 1
ATOM 793 C C . LEU A 1 100 ? -22.415 -6.867 7.666 1.00 92.69 100 LEU A C 1
ATOM 795 O O . LEU A 1 100 ? -22.469 -5.764 7.130 1.00 92.69 100 LEU A O 1
ATOM 799 N N . ILE A 1 101 ? -21.407 -7.238 8.464 1.00 90.19 101 ILE A N 1
ATOM 800 C CA . ILE A 1 101 ? -20.254 -6.366 8.739 1.00 90.19 101 ILE A CA 1
ATOM 801 C C . ILE A 1 101 ? -19.532 -5.997 7.442 1.00 90.19 101 ILE A C 1
ATOM 803 O O . ILE A 1 101 ? -19.251 -4.822 7.233 1.00 90.19 101 ILE A O 1
ATOM 807 N N . ARG A 1 102 ? -19.308 -6.982 6.562 1.00 88.25 102 ARG A N 1
ATOM 808 C CA . ARG A 1 102 ? -18.665 -6.796 5.254 1.00 88.25 102 ARG A CA 1
ATOM 809 C C . ARG A 1 102 ? -19.479 -5.864 4.352 1.00 88.25 102 ARG A C 1
ATOM 811 O O . ARG A 1 102 ? -18.950 -4.927 3.768 1.00 88.25 102 ARG A O 1
ATOM 818 N N . HIS A 1 103 ? -20.787 -6.089 4.278 1.00 90.12 103 HIS A N 1
ATOM 819 C CA . HIS A 1 103 ? -21.675 -5.254 3.475 1.00 90.12 103 HIS A CA 1
ATOM 820 C C . HIS A 1 103 ? -21.687 -3.796 3.954 1.00 90.12 103 HIS A C 1
ATOM 822 O O . HIS A 1 103 ? -21.598 -2.873 3.148 1.00 90.12 103 HIS A O 1
ATOM 828 N N . TRP A 1 104 ? -21.758 -3.583 5.270 1.00 90.12 104 TRP A N 1
ATOM 829 C CA . TRP A 1 104 ? -21.721 -2.243 5.850 1.00 90.12 104 TRP A CA 1
ATOM 830 C C . TRP A 1 104 ? -20.378 -1.549 5.638 1.00 90.12 104 TRP A C 1
ATOM 832 O O . TRP A 1 104 ? -20.361 -0.357 5.339 1.00 90.12 104 TRP A O 1
ATOM 842 N N . SER A 1 105 ? -19.257 -2.262 5.776 1.00 86.94 105 SER A N 1
ATOM 843 C CA . SER A 1 105 ? -17.949 -1.677 5.484 1.00 86.94 105 SER A CA 1
ATOM 844 C C . SER A 1 105 ? -17.826 -1.253 4.031 1.00 86.94 105 SER A C 1
ATOM 846 O O . SER A 1 105 ? -17.402 -0.127 3.779 1.00 86.94 105 SER A O 1
ATOM 848 N N . ASP A 1 106 ? -18.237 -2.109 3.096 1.00 86.19 106 ASP A N 1
ATOM 849 C CA . ASP A 1 106 ? -18.176 -1.804 1.668 1.00 86.19 106 ASP A CA 1
ATOM 850 C C . ASP A 1 106 ? -19.070 -0.595 1.330 1.00 86.19 106 ASP A C 1
ATOM 852 O O . ASP A 1 106 ? -18.631 0.321 0.634 1.00 86.19 106 ASP A O 1
ATOM 856 N N . ASP A 1 107 ? -20.283 -0.518 1.892 1.00 88.19 107 ASP A N 1
ATOM 857 C CA . ASP A 1 107 ? -21.193 0.621 1.697 1.00 88.19 107 ASP A CA 1
ATOM 858 C C . ASP A 1 107 ? -20.616 1.934 2.257 1.00 88.19 107 ASP A C 1
ATOM 860 O O . ASP A 1 107 ? -20.664 2.977 1.600 1.00 88.19 107 ASP A O 1
ATOM 864 N N . VAL A 1 108 ? -20.004 1.897 3.445 1.00 86.75 108 VAL A N 1
ATOM 865 C CA . VAL A 1 108 ? -19.353 3.074 4.038 1.00 86.75 108 VAL A CA 1
ATOM 866 C C . VAL A 1 108 ? -18.156 3.520 3.198 1.00 86.75 108 VAL A C 1
ATOM 868 O O . VAL A 1 108 ? -18.015 4.719 2.945 1.00 86.75 108 VAL A O 1
ATOM 871 N N . ILE A 1 109 ? -17.322 2.586 2.735 1.00 83.00 109 ILE A N 1
ATOM 872 C CA . ILE A 1 109 ? -16.162 2.877 1.882 1.00 83.00 109 ILE A CA 1
ATOM 873 C C . ILE A 1 109 ? -16.614 3.458 0.543 1.00 83.00 109 ILE A C 1
ATOM 875 O O . ILE A 1 109 ? -16.073 4.471 0.115 1.00 83.00 109 ILE A O 1
ATOM 879 N N . MET A 1 110 ? -17.636 2.897 -0.102 1.00 81.19 110 MET A N 1
ATOM 880 C CA . MET A 1 110 ? -18.131 3.429 -1.374 1.00 81.19 110 MET A CA 1
ATOM 881 C C . MET A 1 110 ? -18.745 4.827 -1.234 1.00 81.19 110 MET A C 1
ATOM 883 O O . MET A 1 110 ? -18.575 5.667 -2.116 1.00 81.19 110 MET A O 1
ATOM 887 N N . ARG A 1 111 ? -19.458 5.102 -0.134 1.00 83.00 111 ARG A N 1
ATOM 888 C CA . ARG A 1 111 ? -20.139 6.394 0.066 1.00 83.00 111 ARG A CA 1
ATOM 889 C C . ARG A 1 111 ? -19.230 7.496 0.591 1.00 83.00 111 ARG A C 1
ATOM 891 O O . ARG A 1 111 ? -19.478 8.665 0.301 1.00 83.00 111 ARG A O 1
ATOM 898 N N . ARG A 1 112 ? -18.247 7.154 1.425 1.00 79.56 112 ARG A N 1
ATOM 899 C CA . ARG A 1 112 ? -17.407 8.129 2.146 1.00 79.56 112 ARG A CA 1
ATOM 900 C C . ARG A 1 112 ? -15.924 8.036 1.811 1.00 79.56 112 ARG A C 1
ATOM 902 O O . ARG A 1 112 ? -15.179 8.940 2.178 1.00 79.56 112 ARG A O 1
ATOM 909 N N . GLY A 1 113 ? -15.491 6.971 1.148 1.00 72.81 113 GLY A N 1
ATOM 910 C CA . GLY A 1 113 ? -14.101 6.771 0.772 1.00 72.81 113 GLY A CA 1
ATOM 911 C C . GLY A 1 113 ? -13.637 7.798 -0.253 1.00 72.81 113 GLY A C 1
ATOM 912 O O . GLY A 1 113 ? -14.379 8.208 -1.150 1.00 72.81 113 GLY A O 1
ATOM 913 N N . SER A 1 114 ? -12.381 8.225 -0.128 1.00 71.56 114 SER A N 1
ATOM 914 C CA . SER A 1 114 ? -11.778 9.095 -1.131 1.00 71.56 114 SER A CA 1
ATOM 915 C C . SER A 1 114 ? -11.546 8.292 -2.417 1.00 71.56 114 SER A C 1
ATOM 917 O O . SER A 1 114 ? -11.005 7.186 -2.388 1.00 71.56 114 SER A O 1
ATOM 919 N N . LYS A 1 115 ? -11.926 8.849 -3.575 1.00 70.00 115 LYS A N 1
ATOM 920 C CA . LYS A 1 115 ? -11.697 8.188 -4.875 1.00 70.00 115 LYS A CA 1
ATOM 921 C C . LYS A 1 115 ? -10.215 7.882 -5.122 1.00 70.00 115 LYS A C 1
ATOM 923 O O . LYS A 1 115 ? -9.899 6.894 -5.766 1.00 70.00 115 LYS A O 1
ATOM 928 N N . ALA A 1 116 ? -9.313 8.702 -4.578 1.00 65.94 116 ALA A N 1
ATOM 929 C CA . ALA A 1 116 ? -7.873 8.471 -4.674 1.00 65.94 116 ALA A CA 1
ATOM 930 C C . ALA A 1 116 ? -7.410 7.256 -3.855 1.00 65.94 116 ALA A C 1
ATOM 932 O O . ALA A 1 116 ? -6.549 6.515 -4.314 1.00 65.94 116 ALA A O 1
ATOM 933 N N . ALA A 1 117 ? -7.995 7.016 -2.677 1.00 69.38 117 ALA A N 1
ATOM 934 C CA . ALA A 1 117 ? -7.683 5.838 -1.871 1.00 69.38 117 ALA A CA 1
ATOM 935 C C . ALA A 1 117 ? -8.232 4.538 -2.479 1.00 69.38 117 ALA A C 1
ATOM 937 O O . ALA A 1 117 ? -7.604 3.497 -2.313 1.00 69.38 117 ALA A O 1
ATOM 938 N N . LEU A 1 118 ? -9.363 4.596 -3.196 1.00 69.75 118 LEU A N 1
ATOM 939 C CA . LEU A 1 118 ? -9.852 3.459 -3.988 1.00 69.75 118 LEU A CA 1
ATOM 940 C C . LEU A 1 118 ? -9.004 3.224 -5.252 1.00 69.75 118 LEU A C 1
ATOM 942 O O . LEU A 1 118 ? -8.638 2.085 -5.533 1.00 69.75 118 LEU A O 1
ATOM 946 N N . GLY A 1 119 ? -8.644 4.286 -5.983 1.00 62.88 119 GLY A N 1
ATOM 947 C CA . GLY A 1 119 ? -7.870 4.186 -7.231 1.00 62.88 119 GLY A CA 1
ATOM 948 C C . GLY A 1 119 ? -6.480 3.564 -7.053 1.00 62.88 119 GLY A C 1
ATOM 949 O O . GLY A 1 119 ? -6.002 2.856 -7.933 1.00 62.88 119 GLY A O 1
ATOM 950 N N . LEU A 1 120 ? -5.879 3.724 -5.868 1.00 64.62 120 LEU A N 1
ATOM 951 C CA . LEU A 1 120 ? -4.639 3.048 -5.459 1.00 64.62 120 LEU A CA 1
ATOM 952 C C . LEU A 1 120 ? -4.677 1.517 -5.561 1.00 64.62 120 LEU A C 1
ATOM 954 O O . LEU A 1 120 ? -3.636 0.857 -5.562 1.00 64.62 120 LEU A O 1
ATOM 958 N N . ILE A 1 121 ? -5.879 0.953 -5.555 1.00 61.66 121 ILE A N 1
ATOM 959 C CA . ILE A 1 121 ? -6.116 -0.482 -5.496 1.00 61.66 121 ILE A CA 1
ATOM 960 C C . ILE A 1 121 ? -6.663 -0.967 -6.831 1.00 61.66 121 ILE A C 1
ATOM 962 O O . ILE A 1 121 ? -6.290 -2.047 -7.273 1.00 61.66 121 ILE A O 1
ATOM 966 N N . GLU A 1 122 ? -7.456 -0.143 -7.511 1.00 56.00 122 GLU A N 1
ATOM 967 C CA . GLU A 1 122 ? -7.923 -0.413 -8.871 1.00 56.00 122 GLU A CA 1
ATOM 968 C C . GLU A 1 122 ? -6.753 -0.560 -9.862 1.00 56.00 122 GLU A C 1
ATOM 970 O O . GLU A 1 122 ? -6.782 -1.436 -10.727 1.00 56.00 122 GLU A O 1
ATOM 975 N N . GLU A 1 123 ? -5.653 0.178 -9.659 1.00 53.97 123 GLU A N 1
ATOM 976 C CA . GLU A 1 123 ? -4.417 -0.039 -10.423 1.00 53.97 123 GLU A CA 1
ATOM 977 C C . GLU A 1 123 ? -3.833 -1.456 -10.245 1.00 53.97 123 GLU A C 1
ATOM 979 O O . GLU A 1 123 ? -3.151 -1.967 -11.134 1.00 53.97 123 GLU A O 1
ATOM 984 N N . LYS A 1 124 ? -4.110 -2.158 -9.137 1.00 49.44 124 LYS A N 1
ATOM 985 C CA . LYS A 1 124 ? -3.590 -3.517 -8.915 1.00 49.44 124 LYS A CA 1
ATOM 986 C C . LYS A 1 124 ? -4.142 -4.529 -9.926 1.00 49.44 124 LYS A C 1
ATOM 988 O O . LYS A 1 124 ? -3.408 -5.457 -10.264 1.00 49.44 124 LYS A O 1
ATOM 993 N N . ASP A 1 125 ? -5.352 -4.311 -10.439 1.00 45.59 125 ASP A N 1
ATOM 994 C CA . ASP A 1 125 ? -5.980 -5.214 -11.410 1.00 45.59 125 ASP A CA 1
ATOM 995 C C . ASP A 1 125 ? -5.772 -4.761 -12.861 1.00 45.59 125 ASP A C 1
ATOM 997 O O . ASP A 1 125 ? -5.713 -5.597 -13.759 1.00 45.59 125 ASP A O 1
ATOM 1001 N N . THR A 1 126 ? -5.544 -3.469 -13.122 1.00 42.44 126 THR A N 1
ATOM 1002 C CA . THR A 1 126 ? -5.240 -3.007 -14.487 1.00 42.44 126 THR A CA 1
ATOM 1003 C C . THR A 1 126 ? -3.791 -3.275 -14.904 1.00 42.44 126 THR A C 1
ATOM 1005 O O . THR A 1 126 ? -3.548 -3.583 -16.070 1.00 42.44 126 THR A O 1
ATOM 1008 N N . TRP A 1 127 ? -2.799 -3.262 -14.006 1.00 43.62 127 TRP A N 1
ATOM 1009 C CA . TRP A 1 127 ? -1.391 -3.450 -14.411 1.00 43.62 127 TRP A CA 1
ATOM 1010 C C . TRP A 1 127 ? -1.002 -4.885 -14.811 1.00 43.62 127 TRP A C 1
ATOM 1012 O O . TRP A 1 127 ? 0.099 -5.073 -15.336 1.00 43.62 127 TRP A O 1
ATOM 1022 N N . GLN A 1 128 ? -1.860 -5.889 -14.590 1.00 41.66 128 GLN A N 1
ATOM 1023 C CA . GLN A 1 128 ? -1.640 -7.235 -15.139 1.00 41.66 128 GLN A CA 1
ATOM 1024 C C . GLN A 1 128 ? -2.227 -7.440 -16.540 1.00 41.66 128 GLN A C 1
ATOM 1026 O O . GLN A 1 128 ? -1.808 -8.393 -17.187 1.00 41.66 128 GLN A O 1
ATOM 1031 N N . ASP A 1 129 ? -3.083 -6.539 -17.039 1.00 42.06 129 ASP A N 1
ATOM 1032 C CA . ASP A 1 129 ? -3.751 -6.736 -18.340 1.00 42.06 129 ASP A CA 1
ATOM 1033 C C . ASP A 1 129 ? -3.834 -5.479 -19.235 1.00 42.06 129 ASP A C 1
ATOM 1035 O O . ASP A 1 129 ? -4.383 -5.521 -20.329 1.00 42.06 129 ASP A O 1
ATOM 1039 N N . SER A 1 130 ? -3.265 -4.342 -18.811 1.00 43.44 130 SER A N 1
ATOM 1040 C CA . SER A 1 130 ? -3.239 -3.094 -19.606 1.00 43.44 130 SER A CA 1
ATOM 1041 C C . SER A 1 130 ? -1.842 -2.523 -19.850 1.00 43.44 130 SER A C 1
ATOM 1043 O O . SER A 1 130 ? -1.688 -1.379 -20.278 1.00 43.44 130 SER A O 1
ATOM 1045 N N . LYS A 1 131 ? -0.796 -3.341 -19.687 1.00 48.28 131 LYS A N 1
ATOM 1046 C CA . LYS A 1 131 ? 0.365 -3.149 -20.554 1.00 48.28 131 LYS A CA 1
ATOM 1047 C C . LYS A 1 131 ? -0.045 -3.674 -21.919 1.00 48.28 131 LYS A C 1
ATOM 1049 O O . LYS A 1 131 ? 0.025 -4.879 -22.151 1.00 48.28 131 LYS A O 1
ATOM 1054 N N . ASP A 1 132 ? -0.451 -2.770 -22.810 1.00 56.00 132 ASP A N 1
ATOM 1055 C CA . ASP A 1 132 ? -0.285 -3.007 -24.243 1.00 56.00 132 ASP A CA 1
ATOM 1056 C C . ASP A 1 132 ? 1.045 -3.756 -24.437 1.00 56.00 132 ASP A C 1
ATOM 1058 O O . ASP A 1 132 ? 2.042 -3.337 -23.828 1.00 56.00 132 ASP A O 1
ATOM 1062 N N . PRO A 1 133 ? 1.084 -4.870 -25.194 1.00 60.66 133 PRO A N 1
ATOM 1063 C CA . PRO A 1 133 ? 2.312 -5.631 -25.376 1.00 60.66 133 PRO A CA 1
ATOM 1064 C C . PRO A 1 133 ? 3.407 -4.650 -25.772 1.00 60.66 133 PRO A C 1
ATOM 1066 O O . PRO A 1 133 ? 3.244 -3.915 -26.751 1.00 60.66 133 PRO A O 1
ATOM 1069 N N . GLU A 1 134 ? 4.454 -4.571 -24.943 1.00 64.69 134 GLU A N 1
ATOM 1070 C CA . GLU A 1 134 ? 5.524 -3.587 -25.080 1.00 64.69 134 GLU A CA 1
ATOM 1071 C C . GLU A 1 134 ? 6.003 -3.639 -26.528 1.00 64.69 134 GLU A C 1
ATOM 1073 O O . GLU A 1 134 ? 6.528 -4.656 -26.989 1.00 64.69 134 GLU A O 1
ATOM 1078 N N . LYS A 1 135 ? 5.676 -2.589 -27.292 1.00 70.81 135 LYS A N 1
ATOM 1079 C CA . LYS A 1 135 ? 5.905 -2.586 -28.734 1.00 70.81 135 LYS A CA 1
ATOM 1080 C C . LYS A 1 135 ? 7.395 -2.770 -28.924 1.00 70.81 135 LYS A C 1
ATOM 1082 O O . LYS A 1 135 ? 8.170 -1.970 -28.410 1.00 70.81 135 LYS A O 1
ATOM 1087 N N . LEU A 1 136 ? 7.779 -3.828 -29.633 1.00 71.81 136 LEU A N 1
ATOM 1088 C CA . LEU A 1 136 ? 9.176 -4.179 -29.834 1.00 71.81 136 LEU A CA 1
ATOM 1089 C C . LEU A 1 136 ? 9.882 -3.020 -30.552 1.00 71.81 136 LEU A C 1
ATOM 1091 O O . LEU A 1 136 ? 9.773 -2.858 -31.767 1.00 71.81 136 LEU A O 1
ATOM 1095 N N . THR A 1 137 ? 10.552 -2.164 -29.785 1.00 79.50 137 THR A N 1
ATOM 1096 C CA . THR A 1 137 ? 11.322 -1.047 -30.324 1.00 79.50 137 THR A CA 1
ATOM 1097 C C . THR A 1 137 ? 12.706 -1.524 -30.753 1.00 79.50 137 THR A C 1
ATOM 1099 O O . THR A 1 137 ? 13.265 -2.474 -30.198 1.00 79.50 137 THR A O 1
ATOM 1102 N N . LEU A 1 138 ? 13.287 -0.833 -31.738 1.00 77.44 138 LEU A N 1
ATOM 1103 C CA . LEU A 1 138 ? 14.656 -1.075 -32.208 1.00 77.44 138 LEU A CA 1
ATOM 1104 C C . LEU A 1 138 ? 15.699 -1.041 -31.076 1.00 77.44 138 LEU A C 1
ATOM 1106 O O . LEU A 1 138 ? 16.708 -1.731 -31.183 1.00 77.44 138 LEU A O 1
ATOM 1110 N N . GLY A 1 139 ? 15.430 -0.326 -29.976 1.00 81.44 139 GLY A N 1
ATOM 1111 C CA . GLY A 1 139 ? 16.311 -0.280 -28.805 1.00 81.44 139 GLY A CA 1
ATOM 1112 C C . GLY A 1 139 ? 16.523 -1.642 -28.135 1.00 81.44 139 GLY A C 1
ATOM 1113 O O . GLY A 1 139 ? 17.617 -1.927 -27.661 1.00 81.44 139 GLY A O 1
ATOM 1114 N N . HIS A 1 140 ? 15.534 -2.543 -28.162 1.00 79.69 140 HIS A N 1
ATOM 1115 C CA . HIS A 1 140 ? 15.708 -3.893 -27.603 1.00 79.69 140 HIS A CA 1
ATOM 1116 C C . HIS A 1 140 ? 16.556 -4.807 -28.503 1.00 79.69 140 HIS A C 1
ATOM 1118 O O . HIS A 1 140 ? 17.132 -5.785 -28.032 1.00 79.69 140 HIS A O 1
ATOM 1124 N N . LEU A 1 141 ? 16.638 -4.498 -29.801 1.00 85.75 141 LEU A N 1
ATOM 1125 C CA . LEU A 1 141 ? 17.382 -5.271 -30.802 1.00 85.75 141 LEU A CA 1
ATOM 1126 C C . LEU A 1 141 ? 18.790 -4.714 -31.053 1.00 85.75 141 LEU A C 1
ATOM 1128 O O . LEU A 1 141 ? 19.626 -5.409 -31.633 1.00 85.75 141 LEU A O 1
ATOM 1132 N N . GLU A 1 142 ? 19.069 -3.493 -30.594 1.00 90.69 142 GLU A N 1
ATOM 1133 C CA . GLU A 1 142 ? 20.331 -2.778 -30.799 1.00 90.69 142 GLU A CA 1
ATOM 1134 C C . GLU A 1 142 ? 21.547 -3.611 -30.375 1.00 90.69 142 GLU A C 1
ATOM 1136 O O . GLU A 1 142 ? 22.508 -3.736 -31.134 1.00 90.69 142 GLU A O 1
ATOM 1141 N N . GLY A 1 143 ? 21.472 -4.278 -29.218 1.00 89.12 143 GLY A N 1
ATOM 1142 C CA . GLY A 1 143 ? 22.557 -5.131 -28.728 1.00 89.12 143 GLY A CA 1
ATOM 1143 C C . GLY A 1 143 ? 22.881 -6.303 -29.662 1.00 89.12 143 GLY A C 1
ATOM 1144 O O . GLY A 1 143 ? 24.052 -6.623 -29.870 1.00 89.12 143 GLY A O 1
ATOM 1145 N N . SER A 1 144 ? 21.863 -6.904 -30.286 1.00 92.56 144 SER A N 1
ATOM 1146 C CA . SER A 1 144 ? 22.056 -8.017 -31.228 1.00 92.56 144 SER A CA 1
ATOM 1147 C C . SER A 1 144 ? 22.694 -7.541 -32.538 1.00 92.56 144 SER A C 1
ATOM 1149 O O . SER A 1 144 ? 23.607 -8.186 -33.055 1.00 92.56 144 SER A O 1
ATOM 1151 N N . PHE A 1 145 ? 22.272 -6.380 -33.050 1.00 93.00 145 PHE A N 1
ATOM 1152 C CA . PHE A 1 145 ? 22.854 -5.772 -34.252 1.00 93.00 145 PHE A CA 1
ATOM 1153 C C . PHE A 1 145 ? 24.285 -5.264 -34.035 1.00 93.00 145 PHE A C 1
ATOM 1155 O O . PHE A 1 145 ? 25.122 -5.403 -34.931 1.00 93.00 145 PHE A O 1
ATOM 1162 N N . LEU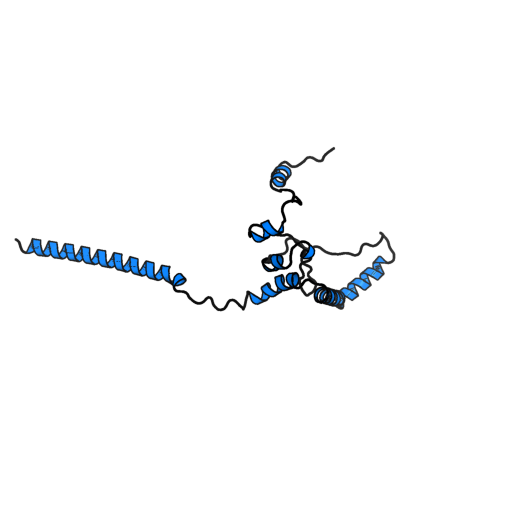 A 1 146 ? 24.601 -4.730 -32.851 1.00 94.81 146 LEU A N 1
ATOM 1163 C CA . LEU A 1 146 ? 25.968 -4.354 -32.477 1.00 94.81 146 LEU A CA 1
ATOM 1164 C C . LEU A 1 146 ? 26.894 -5.570 -32.467 1.00 94.81 146 LEU A C 1
ATOM 1166 O O . LEU A 1 146 ? 27.973 -5.529 -33.059 1.00 94.81 146 LEU A O 1
ATOM 1170 N N . LEU A 1 147 ? 26.458 -6.672 -31.854 1.00 96.06 147 LEU A N 1
ATOM 1171 C CA . LEU A 1 147 ? 27.247 -7.899 -31.774 1.00 96.06 147 LEU A CA 1
ATOM 1172 C C . LEU A 1 147 ? 27.494 -8.502 -33.166 1.00 96.06 147 LEU A C 1
ATOM 1174 O O . LEU A 1 147 ? 28.625 -8.877 -33.481 1.00 96.06 147 LEU A O 1
ATOM 1178 N N . LEU A 1 148 ? 26.473 -8.508 -34.031 1.00 95.12 148 LEU A N 1
ATOM 1179 C CA . LEU A 1 148 ? 26.605 -8.912 -35.434 1.00 95.12 148 LEU A CA 1
ATOM 1180 C C . LEU A 1 148 ? 27.610 -8.029 -36.190 1.00 95.12 148 LEU A C 1
ATOM 1182 O O . LEU A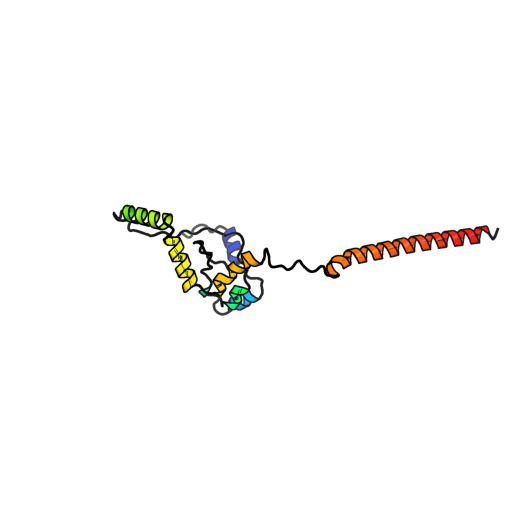 1 148 ? 28.470 -8.541 -36.906 1.00 95.12 148 LEU A O 1
ATOM 1186 N N . SER A 1 149 ? 27.529 -6.710 -36.007 1.00 95.88 149 SER A N 1
ATOM 1187 C CA . SER A 1 149 ? 28.422 -5.751 -36.666 1.00 95.88 149 SER A CA 1
ATOM 1188 C C . SER A 1 149 ? 29.879 -5.965 -36.253 1.00 95.88 149 SER A C 1
ATOM 1190 O O . SER A 1 149 ? 30.763 -6.006 -37.106 1.00 95.88 149 SER A O 1
ATOM 1192 N N . ILE A 1 150 ? 30.136 -6.183 -34.960 1.00 97.44 150 ILE A N 1
ATOM 1193 C CA . ILE A 1 150 ? 31.477 -6.495 -34.449 1.00 97.44 150 ILE A CA 1
ATOM 1194 C C . ILE A 1 150 ? 31.985 -7.814 -35.046 1.00 97.44 150 ILE A C 1
ATOM 1196 O O . ILE A 1 150 ? 33.118 -7.872 -35.525 1.00 97.44 150 ILE A O 1
ATOM 1200 N N . GLY A 1 151 ? 31.147 -8.856 -35.080 1.00 97.19 151 GLY A N 1
ATOM 1201 C CA . GLY A 1 151 ? 31.505 -10.149 -35.670 1.00 97.19 151 GLY A CA 1
ATOM 1202 C C . GLY A 1 151 ? 31.891 -10.048 -37.150 1.00 97.19 151 GLY A C 1
ATOM 1203 O O . GLY A 1 151 ? 32.881 -10.651 -37.579 1.00 97.19 151 GLY A O 1
ATOM 1204 N N . LEU A 1 152 ? 31.164 -9.234 -37.920 1.00 96.75 152 LEU A N 1
ATOM 1205 C CA . LEU A 1 152 ? 31.471 -8.964 -39.326 1.00 96.75 152 LEU A CA 1
ATOM 1206 C C . LEU A 1 152 ? 32.795 -8.214 -39.493 1.00 96.75 152 LEU A C 1
ATOM 1208 O O . LEU A 1 152 ? 33.599 -8.595 -40.343 1.00 96.75 152 LEU A O 1
ATOM 1212 N N . VAL A 1 153 ? 33.063 -7.199 -38.667 1.00 97.31 153 VAL A N 1
ATOM 1213 C CA . VAL A 1 153 ? 34.327 -6.443 -38.709 1.00 97.31 153 VAL A CA 1
ATOM 1214 C C . VAL A 1 153 ? 35.519 -7.345 -38.391 1.00 97.31 153 VAL A C 1
ATOM 1216 O O . VAL A 1 153 ? 36.505 -7.335 -39.126 1.00 97.31 153 VAL A O 1
ATOM 1219 N N . VAL A 1 154 ? 35.428 -8.171 -37.346 1.00 97.44 154 VAL A N 1
ATOM 1220 C CA . VAL A 1 154 ? 36.503 -9.107 -36.972 1.00 97.44 154 VAL A CA 1
ATOM 1221 C C . VAL A 1 154 ? 36.770 -10.113 -38.093 1.00 97.44 154 VAL A C 1
ATOM 1223 O O . VAL A 1 154 ? 37.924 -10.343 -38.456 1.00 97.44 154 VAL A O 1
ATOM 1226 N N . SER A 1 155 ? 35.712 -10.666 -38.688 1.00 96.69 155 SER A N 1
ATOM 1227 C CA . SER A 1 155 ? 35.830 -11.625 -39.793 1.00 96.69 155 SER A CA 1
ATOM 1228 C C . SER A 1 155 ? 36.442 -10.985 -41.043 1.00 96.69 155 SER A C 1
ATOM 1230 O O . SER A 1 155 ? 37.318 -11.573 -41.678 1.00 96.69 155 SER A O 1
ATOM 1232 N N . ALA A 1 156 ? 36.039 -9.754 -41.373 1.00 96.31 156 ALA A N 1
ATOM 1233 C CA . ALA A 1 156 ? 36.598 -9.002 -42.491 1.00 96.31 156 ALA A CA 1
ATOM 1234 C C . ALA A 1 156 ? 38.092 -8.701 -42.287 1.00 96.31 156 ALA A C 1
ATOM 1236 O O . ALA A 1 156 ? 38.886 -8.889 -43.207 1.00 96.31 156 ALA A O 1
ATOM 1237 N N . LEU A 1 157 ? 38.497 -8.299 -41.077 1.00 96.00 157 LEU A N 1
ATOM 1238 C CA . LEU A 1 157 ? 39.905 -8.059 -40.745 1.00 96.00 157 LEU A CA 1
ATOM 1239 C C . LEU A 1 157 ? 40.749 -9.334 -40.864 1.00 96.00 157 LEU A C 1
ATOM 1241 O O . LEU A 1 157 ? 41.841 -9.288 -41.434 1.00 96.00 157 LEU A O 1
ATOM 1245 N N . ALA A 1 158 ? 40.240 -10.472 -40.386 1.00 95.44 158 ALA A N 1
ATOM 1246 C CA . ALA A 1 158 ? 40.913 -11.761 -40.529 1.00 95.44 158 ALA A CA 1
ATOM 1247 C C . ALA A 1 158 ? 41.109 -12.137 -42.008 1.00 95.44 158 ALA A C 1
ATOM 1249 O O . ALA A 1 158 ? 42.213 -12.506 -42.414 1.00 95.44 158 ALA A O 1
ATOM 1250 N N . PHE A 1 159 ? 40.076 -11.957 -42.835 1.00 95.06 159 PHE A N 1
ATOM 1251 C CA . PHE A 1 159 ? 40.145 -12.238 -44.269 1.00 95.06 159 PHE A CA 1
ATOM 1252 C C . PHE A 1 159 ? 41.146 -11.332 -45.001 1.00 95.06 159 PHE A C 1
ATOM 1254 O O . PHE A 1 159 ? 41.963 -11.816 -45.784 1.00 95.06 159 PHE A O 1
ATOM 1261 N N . VAL A 1 160 ? 41.138 -10.025 -44.717 1.00 95.00 160 VAL A N 1
ATOM 1262 C CA . VAL A 1 160 ? 42.099 -9.068 -45.294 1.00 95.00 160 VAL A CA 1
ATOM 1263 C C . VAL A 1 160 ? 43.532 -9.424 -44.895 1.00 95.00 160 VAL A C 1
ATOM 1265 O O . VAL A 1 160 ? 44.437 -9.378 -45.731 1.00 95.00 160 VAL A O 1
ATOM 1268 N N . PHE A 1 161 ? 43.751 -9.829 -43.644 1.00 94.25 161 PHE A N 1
ATOM 1269 C CA . PHE A 1 161 ? 45.065 -10.245 -43.164 1.00 94.25 161 PHE A CA 1
ATOM 1270 C C . PHE A 1 161 ? 45.572 -11.507 -43.873 1.00 94.25 161 PHE A C 1
ATOM 1272 O O . PHE A 1 161 ? 46.727 -11.555 -44.305 1.00 94.25 161 PHE A O 1
ATOM 1279 N N . GLU A 1 162 ? 44.714 -12.512 -44.055 1.00 93.62 162 GLU A N 1
ATOM 1280 C CA . GLU A 1 162 ? 45.058 -13.705 -44.830 1.00 93.62 162 GLU A CA 1
ATOM 1281 C C . GLU A 1 162 ? 45.342 -13.389 -46.300 1.00 93.62 162 GLU A C 1
ATOM 1283 O O . GLU A 1 162 ? 46.313 -13.900 -46.864 1.00 93.62 162 GLU A O 1
ATOM 1288 N N . ALA A 1 163 ? 44.524 -12.541 -46.923 1.00 90.00 163 ALA A N 1
ATOM 1289 C CA . ALA A 1 163 ? 44.695 -12.141 -48.313 1.00 90.00 163 ALA A CA 1
ATOM 1290 C C . ALA A 1 163 ? 46.016 -11.384 -48.519 1.00 90.00 163 ALA A C 1
ATOM 1292 O O . ALA A 1 163 ? 46.756 -11.682 -49.456 1.00 90.00 163 ALA A O 1
ATOM 1293 N N . CYS A 1 164 ? 46.360 -10.470 -47.609 1.00 87.81 164 CYS A N 1
ATOM 1294 C CA . CYS A 1 164 ? 47.618 -9.729 -47.646 1.00 87.81 164 CYS A CA 1
ATOM 1295 C C . CYS A 1 164 ? 48.828 -10.663 -47.495 1.00 87.81 164 CYS A C 1
ATOM 1297 O O . CYS A 1 164 ? 49.765 -10.597 -48.292 1.00 87.81 164 CYS A O 1
ATOM 1299 N N . LYS A 1 165 ? 48.777 -11.616 -46.552 1.00 86.62 165 LYS A N 1
ATOM 1300 C CA . LYS A 1 165 ? 49.822 -12.640 -46.397 1.00 86.62 165 LYS A CA 1
ATOM 1301 C C . LYS A 1 165 ? 49.997 -13.495 -47.649 1.00 86.62 165 LYS A C 1
ATOM 1303 O O . LYS A 1 165 ? 51.128 -13.697 -48.086 1.00 86.62 165 LYS A O 1
ATOM 1308 N N . ARG A 1 166 ? 48.902 -13.981 -48.246 1.00 81.25 166 ARG A N 1
ATOM 1309 C CA . ARG A 1 166 ? 48.960 -14.784 -49.481 1.00 81.25 166 ARG A CA 1
ATOM 1310 C C . ARG A 1 166 ? 49.514 -13.977 -50.649 1.00 81.25 166 ARG A C 1
ATOM 1312 O O . ARG A 1 166 ? 50.349 -14.494 -51.383 1.00 81.25 166 ARG A O 1
ATOM 1319 N N . CYS A 1 167 ? 49.102 -12.720 -50.797 1.00 77.44 167 CYS A N 1
ATOM 1320 C CA . CYS A 1 167 ? 49.593 -11.840 -51.855 1.00 77.44 167 CYS A CA 1
ATOM 1321 C C . CYS A 1 167 ? 51.101 -11.568 -51.703 1.00 77.44 167 CYS A C 1
ATOM 1323 O O . CYS A 1 167 ? 51.856 -11.685 -52.665 1.00 77.44 167 CYS A O 1
ATOM 1325 N N . CYS A 1 168 ? 51.564 -11.317 -50.475 1.00 74.62 168 CYS A N 1
ATOM 1326 C CA . CYS A 1 168 ? 52.979 -11.095 -50.182 1.00 74.62 168 CYS A CA 1
ATOM 1327 C C . CYS A 1 168 ? 53.832 -12.362 -50.403 1.00 74.62 168 CYS A C 1
ATOM 1329 O O . CYS A 1 168 ? 54.927 -12.283 -50.958 1.00 74.62 168 CYS A O 1
ATOM 1331 N N . HIS A 1 169 ? 53.313 -13.542 -50.045 1.00 73.19 169 HIS A N 1
ATOM 1332 C CA . HIS A 1 169 ? 53.967 -14.829 -50.313 1.00 73.19 169 HIS A CA 1
ATOM 1333 C C . HIS A 1 169 ? 54.042 -15.142 -51.820 1.00 73.19 169 HIS A C 1
ATOM 1335 O O . HIS A 1 169 ? 55.064 -15.621 -52.309 1.00 73.19 169 HIS A O 1
ATOM 1341 N N . LEU A 1 170 ? 52.985 -14.837 -52.582 1.00 66.88 170 LEU A N 1
ATOM 1342 C CA . LEU A 1 170 ? 52.953 -15.017 -54.039 1.00 66.88 170 LEU A CA 1
ATOM 1343 C C . LEU A 1 170 ? 53.914 -14.075 -54.775 1.00 66.88 170 LEU A C 1
ATOM 1345 O O . LEU A 1 170 ? 54.527 -14.497 -55.753 1.00 66.88 170 LEU A O 1
ATOM 1349 N N . LEU A 1 171 ? 54.093 -12.835 -54.305 1.00 65.06 171 LEU A N 1
ATOM 1350 C CA . LEU A 1 171 ? 55.099 -11.921 -54.857 1.00 65.06 171 LEU A CA 1
ATOM 1351 C C . LEU A 1 171 ? 56.534 -12.379 -54.554 1.00 65.06 171 LEU A C 1
ATOM 1353 O O . LEU A 1 171 ? 57.377 -12.316 -55.443 1.00 65.06 171 LEU A O 1
ATOM 1357 N N . SER A 1 172 ? 56.800 -12.907 -53.354 1.00 63.78 172 SER A N 1
ATOM 1358 C CA . SER A 1 172 ? 58.124 -13.440 -52.993 1.00 63.78 172 SER A CA 1
ATOM 1359 C C . SER A 1 172 ? 58.494 -14.722 -53.750 1.00 63.78 172 SER A C 1
ATOM 1361 O O . SER A 1 172 ? 59.673 -14.968 -53.978 1.00 63.78 172 SER A O 1
ATOM 1363 N N . SER A 1 173 ? 57.516 -15.542 -54.149 1.00 58.19 173 SER A N 1
ATOM 1364 C CA . SER A 1 173 ? 57.753 -16.764 -54.936 1.00 58.19 173 SER A CA 1
ATOM 1365 C C . SER A 1 173 ? 57.931 -16.501 -56.436 1.00 58.19 173 SER A C 1
ATOM 1367 O O . SER A 1 173 ? 58.340 -17.407 -57.154 1.00 58.19 173 SER A O 1
ATOM 1369 N N . ARG A 1 174 ? 57.590 -15.301 -56.926 1.00 56.56 174 ARG A N 1
ATOM 1370 C CA . ARG A 1 174 ? 57.736 -14.906 -58.339 1.00 56.56 174 ARG A CA 1
ATOM 1371 C C . ARG A 1 174 ? 59.045 -14.165 -58.634 1.00 56.56 174 ARG A C 1
ATOM 1373 O O . ARG A 1 174 ? 59.308 -13.890 -59.799 1.00 56.56 174 ARG A O 1
ATOM 1380 N N . SER A 1 175 ? 59.824 -13.813 -57.607 1.00 52.44 175 SER A N 1
ATOM 1381 C CA . SER A 1 175 ? 61.099 -13.089 -57.727 1.00 52.44 175 SER A CA 1
ATOM 1382 C C . SER A 1 175 ? 62.341 -13.964 -57.488 1.00 52.44 175 SER A C 1
ATOM 1384 O O . SER A 1 175 ? 63.409 -13.415 -57.220 1.00 52.44 175 SER A O 1
ATOM 1386 N N . ILE A 1 176 ? 62.200 -15.294 -57.534 1.00 46.28 176 ILE A N 1
ATOM 1387 C CA . ILE A 1 176 ? 63.294 -16.283 -57.533 1.00 46.28 176 ILE A CA 1
ATOM 1388 C C . ILE A 1 176 ? 63.202 -17.077 -58.832 1.00 46.28 176 ILE A C 1
ATOM 1390 O O . ILE A 1 176 ? 62.068 -17.489 -59.167 1.00 46.28 176 ILE A O 1
#

Secondary structure (DSSP, 8-state):
------HHHHHHHTTPPP--TTS-HHHHHHTS-------EE-SSS-EEGGGGSS-HHHHTT----SS-S----------TT-TTHHHHHHHHHHHHHTTHHHHHHHHHHHHHS-HHHHHHHHHHHHTTT-S------HHHHHHHHHHHHHHHHHHHHHHHHHHHHHHHHHHHHS--

Radius of gyration: 33.67 Å; chains: 1; bounding box: 88×40×96 Å

Organism: NCBI:txid61472